Protein AF-A0A060BXY3-F1 (afdb_monomer_lite)

Sequence (130 aa):
LDNENLQLAQQAAVESAVLLKNKNDLLPLAKDCKIGLVGNYANNPDLLGSWSWQGKTAETPTIKSALQAKFTRVSSVQNQQLQTADLQLLKQQDVIVACLGLSAQQSGEATSMTHPQLPRRTAGFMRQLQ

Organism: NCBI:txid592375

Radius of gyration: 16.21 Å; chains: 1; bounding box: 36×35×42 Å

InterPro domains:
  IPR002772 Glycoside hydrolase family 3 C-terminal domain [PF01915] (18-122)
  IPR036881 Glycoside hydrolase family 3 C-terminal domain superfamily [G3DSA:3.40.50.1700] (2-130)
  IPR036881 Glycoside hydrolase family 3 C-terminal domain superfamily [SSF52279] (18-125)
  IPR044993 Beta-D-xylosidase [PTHR42721] (3-126)

Secondary structure (DSSP, 8-state):
--HHHHHHHHHHHHHT------STT-PSPPTT--EEEESTTTT----S-TT-TT--GGGSPPHHHHHHHH-S-EEE---SS--HHHHHHHHTSSEEEE-----GGGSSTT---SS-S--HHHHHHHHTT-

Foldseek 3Di:
DDPVVVVVVVVVVVVPDDDPDDPPCCPPPDQAFAEEEEEQQQAALQPCAAPVVVDDSVPRGGNPRVNVVRHVHYDYDYDLADDPVSLVVRVVGPYYDYDYDDGSCCDDPPNDDPDPDGPPSRVVRVVVND

Structure (mmCIF, N/CA/C/O backbone):
data_AF-A0A060BXY3-F1
#
_entry.id   AF-A0A060BXY3-F1
#
loop_
_atom_site.group_PDB
_atom_site.id
_atom_site.type_symbol
_atom_site.lab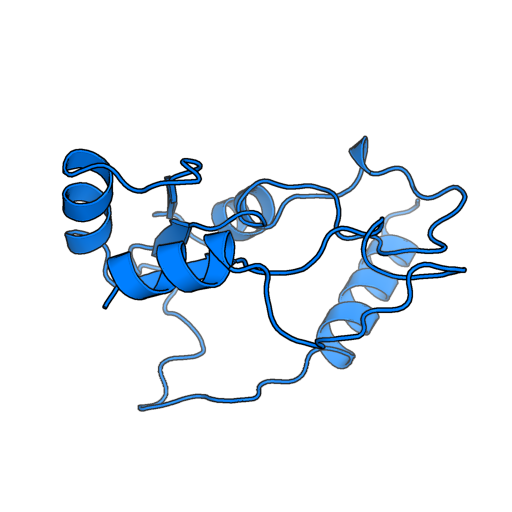el_atom_id
_atom_site.label_alt_id
_atom_site.label_comp_id
_atom_site.label_asym_id
_atom_site.label_entity_id
_atom_site.label_seq_id
_atom_site.pdbx_PDB_ins_code
_atom_site.Cartn_x
_atom_site.Cartn_y
_atom_site.Cartn_z
_atom_site.occupancy
_atom_site.B_iso_or_equiv
_atom_site.auth_seq_id
_atom_site.auth_comp_id
_atom_site.auth_asym_id
_atom_site.auth_atom_id
_atom_site.pdbx_PDB_model_num
ATOM 1 N N . LEU A 1 1 ? 18.042 9.300 -8.041 1.00 71.12 1 LEU A N 1
ATOM 2 C CA . LEU A 1 1 ? 17.116 10.426 -8.296 1.00 71.12 1 LEU A CA 1
ATOM 3 C C . LEU A 1 1 ? 17.466 11.526 -7.313 1.00 71.12 1 LEU A C 1
ATOM 5 O O . LEU A 1 1 ? 17.806 11.197 -6.181 1.00 71.12 1 LEU A O 1
ATOM 9 N N . ASP A 1 2 ? 17.472 12.781 -7.744 1.00 88.81 2 ASP A N 1
ATOM 10 C CA . ASP A 1 2 ? 17.577 13.900 -6.805 1.00 88.81 2 ASP A CA 1
ATOM 11 C C . ASP A 1 2 ? 16.274 14.039 -5.993 1.00 88.81 2 ASP A C 1
ATOM 13 O O . ASP A 1 2 ? 15.244 13.426 -6.298 1.00 88.81 2 ASP A O 1
ATOM 17 N N . ASN A 1 3 ? 16.332 14.814 -4.909 1.00 91.38 3 ASN A N 1
ATOM 18 C CA . ASN A 1 3 ? 15.185 14.988 -4.018 1.00 91.38 3 ASN A CA 1
ATOM 19 C C . ASN A 1 3 ? 14.022 15.728 -4.697 1.00 91.38 3 ASN A C 1
ATOM 21 O O . ASN A 1 3 ? 12.871 15.461 -4.363 1.00 91.38 3 ASN A O 1
ATOM 25 N N . GLU A 1 4 ? 14.304 16.619 -5.649 1.00 96.00 4 GLU A N 1
ATOM 26 C CA . GLU A 1 4 ? 13.278 17.374 -6.377 1.00 96.00 4 GLU A CA 1
ATOM 27 C C . GLU A 1 4 ? 12.432 16.455 -7.264 1.00 96.00 4 GLU A C 1
ATOM 29 O O . GLU A 1 4 ? 11.202 16.477 -7.181 1.00 96.00 4 GLU A O 1
ATOM 34 N N . ASN A 1 5 ? 13.062 15.560 -8.035 1.00 95.25 5 ASN A N 1
ATOM 35 C CA . ASN A 1 5 ? 12.330 14.592 -8.851 1.00 95.25 5 ASN A CA 1
ATOM 36 C C . ASN A 1 5 ? 11.516 13.618 -7.989 1.00 95.25 5 ASN A C 1
ATOM 38 O O . ASN A 1 5 ? 10.413 13.236 -8.378 1.00 95.25 5 ASN A O 1
ATOM 42 N N . LEU A 1 6 ? 12.015 13.231 -6.808 1.00 93.38 6 LEU A N 1
ATOM 43 C CA . LEU A 1 6 ? 11.256 12.385 -5.878 1.00 93.38 6 LEU A CA 1
ATOM 44 C C . LEU A 1 6 ? 10.020 13.099 -5.315 1.00 93.38 6 LEU A C 1
ATOM 46 O O . LEU A 1 6 ? 8.966 12.476 -5.187 1.00 93.38 6 LEU A O 1
ATOM 50 N N . GLN A 1 7 ? 10.121 14.395 -5.009 1.00 95.56 7 GLN A N 1
ATOM 51 C CA . GLN A 1 7 ? 8.982 15.198 -4.553 1.00 95.56 7 GLN A CA 1
ATOM 52 C C . GLN A 1 7 ? 7.928 15.357 -5.651 1.00 95.56 7 GLN A C 1
ATOM 54 O O . GLN A 1 7 ? 6.743 15.145 -5.392 1.00 95.56 7 GLN A O 1
ATOM 59 N N . LEU A 1 8 ? 8.353 15.650 -6.884 1.00 97.31 8 LEU A N 1
ATOM 60 C CA . LEU A 1 8 ? 7.451 15.729 -8.035 1.00 97.31 8 LEU A CA 1
ATOM 61 C C . LEU A 1 8 ? 6.774 14.383 -8.319 1.00 97.31 8 LEU A C 1
ATOM 63 O O . LEU A 1 8 ? 5.562 14.335 -8.525 1.00 97.31 8 LEU A O 1
ATOM 67 N N . ALA A 1 9 ? 7.520 13.276 -8.262 1.00 95.19 9 ALA A N 1
ATOM 68 C CA . ALA A 1 9 ? 6.959 11.936 -8.422 1.00 95.19 9 ALA A CA 1
ATOM 69 C C . ALA A 1 9 ? 5.931 11.611 -7.326 1.00 95.19 9 ALA A C 1
ATOM 71 O O . ALA A 1 9 ? 4.874 11.048 -7.613 1.00 95.19 9 ALA A O 1
ATOM 72 N N . GLN A 1 10 ? 6.203 12.000 -6.075 1.00 95.12 10 GLN A N 1
ATOM 73 C CA . GLN A 1 10 ? 5.254 11.843 -4.976 1.00 95.12 10 GLN A CA 1
ATOM 74 C C . GLN A 1 10 ? 3.979 12.663 -5.208 1.00 95.12 10 GLN A C 1
ATOM 76 O O . GLN A 1 10 ? 2.885 12.146 -4.980 1.00 95.12 10 GLN A O 1
ATOM 81 N N . GLN A 1 11 ? 4.101 13.911 -5.666 1.00 97.88 11 GLN A N 1
ATOM 82 C CA . GLN A 1 11 ? 2.951 14.754 -5.983 1.00 97.88 11 GLN A CA 1
ATOM 83 C C . GLN A 1 11 ? 2.093 14.126 -7.089 1.00 97.88 11 GLN A C 1
ATOM 85 O O . GLN A 1 11 ? 0.894 13.935 -6.889 1.00 97.88 11 GLN A O 1
ATOM 90 N N . ALA A 1 12 ? 2.711 13.715 -8.199 1.00 98.00 12 ALA A N 1
ATOM 91 C CA . ALA A 1 12 ? 2.011 13.054 -9.298 1.00 98.00 12 ALA A CA 1
ATOM 92 C C . ALA A 1 12 ? 1.293 11.771 -8.839 1.00 98.00 12 ALA A C 1
ATOM 94 O O . ALA A 1 12 ? 0.157 11.513 -9.243 1.00 98.00 12 ALA A O 1
ATOM 95 N N . ALA A 1 13 ? 1.915 10.983 -7.954 1.00 96.19 13 ALA A N 1
ATOM 96 C CA . ALA A 1 13 ? 1.305 9.780 -7.391 1.00 96.19 13 ALA A CA 1
ATOM 97 C C . ALA A 1 13 ? 0.080 10.089 -6.509 1.00 96.19 13 ALA A C 1
ATOM 99 O O . ALA A 1 13 ? -0.914 9.367 -6.574 1.00 96.19 13 ALA A O 1
ATOM 100 N N . VAL A 1 14 ? 0.131 11.160 -5.706 1.00 96.94 14 VAL A N 1
ATOM 101 C CA . VAL A 1 14 ? -1.001 11.602 -4.872 1.00 96.94 14 VAL A CA 1
ATOM 102 C C . VAL A 1 14 ? -2.161 12.097 -5.737 1.00 96.94 14 VAL A C 1
ATOM 104 O O . VAL A 1 14 ? -3.301 11.717 -5.484 1.00 96.94 14 VAL A O 1
ATOM 107 N N . GLU A 1 15 ? -1.881 12.891 -6.770 1.00 98.19 15 GLU A N 1
ATOM 108 C CA . GLU A 1 15 ? -2.898 13.427 -7.688 1.00 98.19 15 GLU A CA 1
ATOM 109 C C . GLU A 1 15 ? -3.545 12.340 -8.562 1.00 98.19 15 GLU A C 1
ATOM 111 O O . GLU A 1 15 ? -4.698 12.473 -8.967 1.00 98.19 15 GLU A O 1
ATOM 116 N N . SER A 1 16 ? -2.834 11.236 -8.810 1.00 98.12 16 SER A N 1
ATOM 117 C CA . SER A 1 16 ? -3.332 10.104 -9.605 1.00 98.12 16 SER A CA 1
ATOM 118 C C . SER A 1 16 ? -4.176 9.103 -8.802 1.00 98.12 16 SER A C 1
ATOM 120 O O . SER A 1 16 ? -4.800 8.212 -9.384 1.00 98.12 16 SER A O 1
ATOM 122 N N . ALA A 1 17 ? -4.190 9.195 -7.469 1.00 97.88 17 ALA A N 1
ATOM 123 C CA . ALA A 1 17 ? -4.907 8.253 -6.617 1.00 97.88 17 ALA A CA 1
ATOM 124 C C . ALA A 1 17 ? -6.419 8.541 -6.589 1.00 97.88 17 ALA A C 1
ATOM 126 O O . ALA A 1 17 ? -6.851 9.670 -6.372 1.00 97.88 17 ALA A O 1
ATOM 127 N N . VAL A 1 18 ? -7.244 7.496 -6.732 1.00 98.12 18 VAL A N 1
ATOM 128 C CA . VAL A 1 18 ? -8.712 7.619 -6.737 1.00 98.12 18 VAL A CA 1
ATOM 129 C C . VAL A 1 18 ? -9.319 6.974 -5.490 1.00 98.12 18 VAL A C 1
ATOM 131 O O . VAL A 1 18 ? -9.231 5.762 -5.286 1.00 98.12 18 VAL A O 1
ATOM 134 N N . LEU A 1 19 ? -9.994 7.778 -4.664 1.00 98.06 19 LEU A N 1
ATOM 135 C CA . LEU A 1 19 ? -10.756 7.299 -3.511 1.00 98.06 19 LEU A CA 1
ATOM 136 C C . LEU A 1 19 ? -12.124 6.765 -3.959 1.00 98.06 19 LEU A C 1
ATOM 138 O O . LEU A 1 19 ? -13.052 7.529 -4.206 1.00 98.06 19 LEU A O 1
ATOM 142 N N . LEU A 1 20 ? -12.263 5.440 -4.033 1.00 98.19 20 LEU A N 1
ATOM 143 C CA . LEU A 1 20 ? -13.504 4.802 -4.500 1.00 98.19 20 LEU A CA 1
ATOM 144 C C . LEU A 1 20 ? -14.615 4.755 -3.441 1.00 98.19 20 LEU A C 1
ATOM 146 O O . LEU A 1 20 ? -15.795 4.694 -3.777 1.00 98.19 20 LEU A O 1
ATOM 150 N N . LYS A 1 21 ? -14.254 4.708 -2.154 1.00 98.00 21 LYS A N 1
ATOM 151 C CA . LYS A 1 21 ? -15.210 4.537 -1.056 1.00 98.00 21 LYS A CA 1
ATOM 152 C C . LYS A 1 21 ? -14.646 5.074 0.252 1.00 98.00 21 LYS A C 1
ATOM 154 O O . LYS A 1 21 ? -13.582 4.642 0.681 1.00 98.00 21 LYS A O 1
ATOM 159 N N . ASN A 1 22 ? -15.422 5.919 0.924 1.00 97.81 22 ASN A N 1
ATOM 160 C CA . ASN A 1 22 ? -15.170 6.363 2.291 1.00 97.81 22 ASN A CA 1
ATOM 161 C C . ASN A 1 22 ? -16.491 6.315 3.066 1.00 97.81 22 ASN A C 1
ATOM 163 O O . ASN A 1 22 ? -17.392 7.103 2.799 1.00 97.81 22 ASN A O 1
ATOM 167 N N . LYS A 1 23 ? -16.664 5.324 3.946 1.00 97.38 23 LYS A N 1
ATOM 168 C CA . LYS A 1 23 ? -17.886 5.178 4.755 1.00 97.38 23 LYS A CA 1
ATOM 169 C C . LYS A 1 23 ? -17.631 5.730 6.152 1.00 97.38 23 LYS A C 1
ATOM 171 O O . LYS A 1 23 ? -16.591 5.415 6.720 1.00 97.38 23 LYS A O 1
ATOM 176 N N . ASN A 1 24 ? -18.604 6.457 6.702 1.00 95.94 24 ASN A N 1
ATOM 177 C CA . ASN A 1 24 ? -18.554 7.048 8.047 1.00 95.94 24 ASN A CA 1
ATOM 178 C C . ASN A 1 24 ? -17.321 7.938 8.272 1.00 95.94 24 ASN A C 1
ATOM 180 O O . ASN A 1 24 ? -16.759 7.923 9.362 1.00 95.94 24 ASN A O 1
ATOM 184 N N . ASP A 1 25 ? -16.865 8.625 7.220 1.00 95.62 25 ASP A N 1
ATOM 185 C CA . ASP A 1 25 ? -15.693 9.507 7.265 1.00 95.62 25 ASP A CA 1
ATOM 186 C C . ASP A 1 25 ? -14.449 8.850 7.889 1.00 95.62 25 ASP A C 1
ATOM 188 O O . ASP A 1 25 ? -13.666 9.486 8.587 1.00 95.62 25 ASP A O 1
ATOM 192 N N . LEU A 1 26 ? -14.263 7.548 7.626 1.00 96.25 26 LEU A N 1
ATOM 193 C CA . LEU A 1 26 ? -13.140 6.766 8.148 1.00 96.25 26 LEU A CA 1
ATOM 194 C C . LEU A 1 26 ? -11.780 7.368 7.763 1.00 96.25 26 LEU A C 1
ATOM 196 O O . LEU A 1 26 ? -10.825 7.291 8.533 1.00 96.25 26 LEU A O 1
ATOM 200 N N . LEU A 1 27 ? -11.676 7.917 6.552 1.00 96.94 27 LEU A N 1
ATOM 201 C CA . LEU A 1 27 ? -10.494 8.631 6.080 1.00 96.94 27 LEU A CA 1
ATOM 202 C C . LEU A 1 27 ? -10.726 10.149 6.139 1.00 96.94 27 LEU A C 1
ATOM 204 O O . LEU A 1 27 ? -11.807 10.590 5.736 1.00 96.94 27 LEU A O 1
ATOM 208 N N . PRO A 1 28 ? -9.709 10.951 6.530 1.00 96.19 28 PRO A N 1
ATOM 209 C CA . PRO A 1 28 ? -8.327 10.562 6.856 1.00 96.19 28 PRO A CA 1
ATOM 210 C C . PRO A 1 28 ? -8.160 9.952 8.262 1.00 96.19 28 PRO A C 1
ATOM 212 O O . PRO A 1 28 ? -8.848 10.327 9.203 1.00 96.19 28 PRO A O 1
ATOM 215 N N . LEU A 1 29 ? -7.192 9.040 8.414 1.00 96.00 29 LEU A N 1
ATOM 216 C CA . LEU A 1 29 ? -6.907 8.381 9.695 1.00 96.00 29 LEU A CA 1
ATOM 217 C C . LEU A 1 29 ? -6.299 9.347 10.725 1.00 96.00 29 LEU A C 1
ATOM 219 O O . LEU A 1 29 ? -5.431 10.161 10.394 1.00 96.00 29 LEU A O 1
ATOM 223 N N . ALA A 1 30 ? -6.683 9.190 11.994 1.00 93.19 30 ALA A N 1
ATOM 224 C CA . ALA A 1 30 ? -6.071 9.899 13.116 1.00 93.19 30 ALA A CA 1
ATOM 225 C C . ALA A 1 30 ? -4.615 9.448 13.345 1.00 93.19 30 ALA A C 1
ATOM 227 O O . ALA A 1 30 ? -4.288 8.269 13.219 1.00 93.19 30 ALA A O 1
ATOM 228 N N . LYS A 1 31 ? -3.717 10.380 13.694 1.00 89.75 31 LYS A N 1
ATOM 229 C CA . LYS A 1 31 ? -2.267 10.106 13.814 1.00 89.75 31 LYS A CA 1
ATOM 230 C C . LYS A 1 31 ? -1.904 9.114 14.927 1.00 89.75 31 LYS A C 1
ATOM 232 O O . LYS A 1 31 ? -0.852 8.483 14.860 1.00 89.75 31 LYS A O 1
ATOM 237 N N . ASP A 1 32 ? -2.744 9.005 15.946 1.00 91.56 32 ASP A N 1
ATOM 238 C CA . ASP A 1 32 ? -2.565 8.191 17.149 1.00 91.56 32 ASP A CA 1
ATOM 239 C C . ASP A 1 32 ? -3.285 6.832 17.098 1.00 91.56 32 ASP A C 1
ATOM 241 O O . ASP A 1 32 ? -3.142 6.025 18.028 1.00 91.56 32 ASP A O 1
ATOM 245 N N . CYS A 1 33 ? -4.011 6.549 16.008 1.00 94.44 33 CYS A N 1
ATOM 246 C CA . CYS A 1 33 ? -4.708 5.279 15.836 1.00 94.44 33 CYS A CA 1
ATOM 247 C C . CYS A 1 33 ? -3.732 4.098 15.714 1.00 94.44 33 CYS A C 1
ATOM 249 O O . CYS A 1 33 ? -2.634 4.200 15.156 1.00 94.44 33 CYS A O 1
ATOM 251 N N . LYS A 1 34 ? -4.144 2.947 16.247 1.00 96.50 34 LYS A N 1
ATOM 252 C CA . LYS A 1 34 ? -3.467 1.664 16.069 1.00 96.50 34 LYS A CA 1
ATOM 253 C C . LYS A 1 34 ? -3.843 1.064 14.725 1.00 96.50 34 LYS A C 1
ATOM 255 O O . LYS A 1 34 ? -5.011 0.765 14.483 1.00 96.50 34 LYS A O 1
ATOM 260 N N . ILE A 1 35 ? -2.842 0.857 13.878 1.00 97.12 35 ILE A N 1
ATOM 261 C CA . ILE A 1 35 ? -3.013 0.363 12.515 1.00 97.12 35 ILE A CA 1
ATOM 262 C C . ILE A 1 35 ? -2.509 -1.078 12.423 1.00 97.12 35 ILE A C 1
ATOM 264 O O . ILE A 1 35 ? -1.324 -1.352 12.623 1.00 97.12 35 ILE A O 1
ATOM 268 N N . GLY A 1 36 ? -3.400 -1.990 12.037 1.00 96.50 36 GLY A N 1
ATOM 269 C CA . GLY A 1 36 ? -3.060 -3.329 11.565 1.00 96.50 36 GLY A CA 1
ATOM 270 C C . GLY A 1 36 ? -2.821 -3.328 10.061 1.00 96.50 36 GLY A C 1
ATOM 271 O O . GLY A 1 36 ? -3.767 -3.241 9.287 1.00 96.50 36 GLY A O 1
ATOM 272 N N . LEU A 1 37 ? -1.569 -3.425 9.633 1.00 95.94 37 LEU A N 1
ATOM 273 C CA . LEU A 1 37 ? -1.182 -3.458 8.228 1.00 95.94 37 LEU A CA 1
ATOM 274 C C . LEU A 1 37 ? -1.089 -4.901 7.722 1.00 95.94 37 LEU A C 1
ATOM 276 O O . LEU A 1 37 ? -0.333 -5.709 8.267 1.00 95.94 37 LEU A O 1
ATOM 280 N N . VAL A 1 38 ? -1.814 -5.219 6.652 1.00 94.94 38 VAL A N 1
ATOM 281 C CA . VAL A 1 38 ? -1.899 -6.584 6.120 1.00 94.94 38 VAL A CA 1
ATOM 282 C C . VAL A 1 38 ? -1.936 -6.620 4.591 1.00 94.94 38 VAL A C 1
ATOM 284 O O . VAL A 1 38 ? -2.150 -5.598 3.942 1.00 94.94 38 VAL A O 1
ATOM 287 N N . GLY A 1 39 ? -1.775 -7.809 4.008 1.00 91.50 39 GLY A N 1
ATOM 288 C CA . GLY A 1 39 ? -1.900 -8.038 2.565 1.00 91.50 39 GLY A CA 1
ATOM 289 C C . GLY A 1 39 ? -0.562 -8.142 1.829 1.00 91.50 39 GLY A C 1
ATOM 290 O O . GLY A 1 39 ? 0.501 -7.825 2.364 1.00 91.50 39 GLY A O 1
ATOM 291 N N . ASN A 1 40 ? -0.610 -8.609 0.578 1.00 90.69 40 ASN A N 1
ATOM 292 C CA . ASN A 1 40 ? 0.580 -8.909 -0.227 1.00 90.69 40 ASN A CA 1
ATOM 293 C C . ASN A 1 40 ? 1.411 -7.671 -0.596 1.00 90.69 40 ASN A C 1
ATOM 295 O O . ASN A 1 40 ? 2.585 -7.823 -0.924 1.00 90.69 40 ASN A O 1
ATOM 299 N N . TYR A 1 41 ? 0.834 -6.470 -0.508 1.00 92.56 41 TYR A N 1
ATOM 300 C CA . TYR A 1 41 ? 1.526 -5.204 -0.761 1.00 92.56 41 TYR A CA 1
ATOM 301 C C . TYR A 1 41 ? 1.926 -4.434 0.495 1.00 92.56 41 TYR A C 1
ATOM 303 O O . TYR A 1 41 ? 2.543 -3.378 0.391 1.00 92.56 41 TYR A O 1
ATOM 311 N N . ALA A 1 42 ? 1.646 -4.968 1.689 1.00 93.75 42 ALA A N 1
ATOM 312 C CA . ALA A 1 42 ? 1.993 -4.305 2.944 1.00 93.75 42 ALA A CA 1
ATOM 313 C C . ALA A 1 42 ? 3.494 -3.991 3.035 1.00 93.75 42 ALA A C 1
ATOM 315 O O . ALA A 1 42 ? 3.878 -2.880 3.386 1.00 93.75 42 ALA A O 1
ATOM 316 N N . ASN A 1 43 ? 4.350 -4.958 2.697 1.00 94.62 43 ASN A N 1
ATOM 317 C CA . ASN A 1 43 ? 5.808 -4.816 2.736 1.00 94.62 43 ASN A CA 1
ATOM 318 C C . ASN A 1 43 ? 6.469 -5.270 1.428 1.00 94.62 43 ASN A C 1
ATOM 320 O O . ASN A 1 43 ? 7.500 -5.938 1.450 1.00 94.62 43 ASN A O 1
ATOM 324 N N . ASN A 1 44 ? 5.843 -4.955 0.296 1.00 93.00 44 ASN A N 1
ATOM 325 C CA . ASN A 1 44 ? 6.353 -5.307 -1.023 1.00 93.00 44 ASN A CA 1
ATOM 326 C C . ASN A 1 44 ? 6.804 -4.034 -1.756 1.00 93.00 44 ASN A C 1
ATOM 328 O O . ASN A 1 44 ? 6.000 -3.106 -1.863 1.00 93.00 44 ASN A O 1
ATOM 332 N N . PRO A 1 45 ? 8.058 -3.962 -2.234 1.00 94.19 45 PRO A N 1
ATOM 333 C CA . PRO A 1 45 ? 8.554 -2.805 -2.971 1.00 94.19 45 PRO A CA 1
ATOM 334 C C . PRO A 1 45 ? 8.144 -2.782 -4.456 1.00 94.19 45 PRO A C 1
ATOM 336 O O . PRO A 1 45 ? 8.471 -1.818 -5.141 1.00 94.19 45 PRO A O 1
ATOM 339 N N . ASP A 1 46 ? 7.437 -3.799 -4.970 1.00 93.94 46 ASP A N 1
ATOM 340 C CA . ASP A 1 46 ? 6.927 -3.888 -6.354 1.00 93.94 46 ASP A CA 1
ATOM 341 C C . ASP A 1 46 ? 5.799 -2.871 -6.651 1.00 93.94 46 ASP A C 1
ATOM 343 O O . ASP A 1 46 ? 4.664 -3.231 -6.949 1.00 93.94 46 ASP A O 1
ATOM 347 N N . LEU A 1 47 ? 6.096 -1.578 -6.510 1.00 94.75 47 LEU A N 1
ATOM 348 C CA . LEU A 1 47 ? 5.147 -0.465 -6.642 1.00 94.75 47 LEU A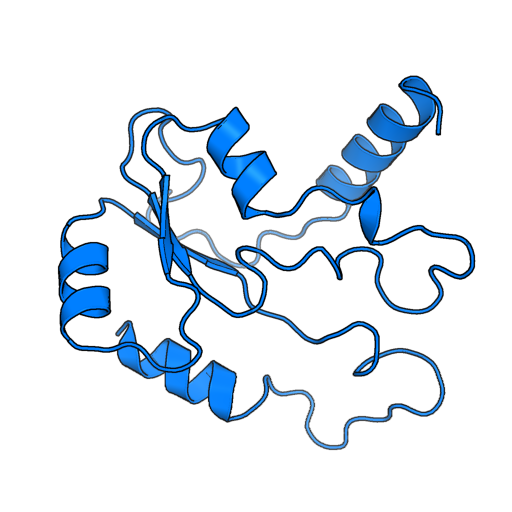 CA 1
ATOM 349 C C . LEU A 1 47 ? 5.403 0.400 -7.884 1.00 94.75 47 LEU A C 1
ATOM 351 O O . LEU A 1 47 ? 4.612 1.288 -8.181 1.00 94.75 47 LEU A O 1
ATOM 355 N N . LEU A 1 48 ? 6.492 0.141 -8.615 1.00 94.38 48 LEU A N 1
ATOM 356 C CA . LEU A 1 48 ? 6.850 0.883 -9.830 1.00 94.38 48 LEU A CA 1
ATOM 357 C C . LEU A 1 48 ? 5.972 0.517 -11.036 1.00 94.38 48 LEU A C 1
ATOM 359 O O . LEU A 1 48 ? 5.925 1.264 -12.009 1.00 94.38 48 LEU A O 1
ATOM 363 N N . GLY A 1 49 ? 5.287 -0.628 -10.971 1.00 92.69 49 GLY A N 1
ATOM 364 C CA . GLY A 1 49 ? 4.463 -1.144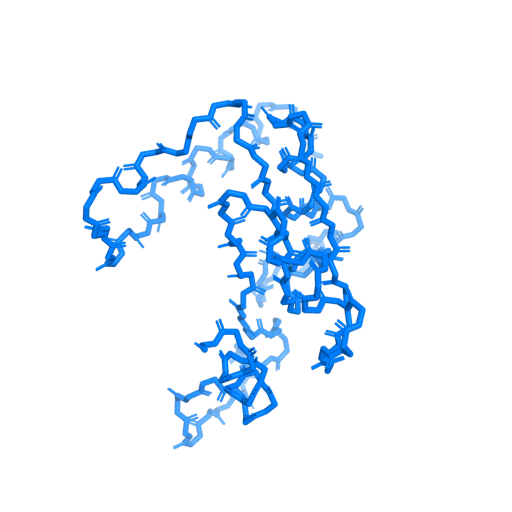 -12.057 1.00 92.69 49 GLY A CA 1
ATOM 365 C C . GLY A 1 49 ? 5.266 -1.732 -13.220 1.00 92.69 49 GLY A C 1
ATOM 366 O O . GLY A 1 49 ? 6.503 -1.746 -13.242 1.00 92.69 49 GLY A O 1
ATOM 367 N N . SER A 1 50 ? 4.530 -2.266 -14.196 1.00 90.56 50 SER A N 1
ATOM 368 C CA . SER A 1 50 ? 5.091 -2.730 -15.467 1.00 90.56 50 SER A CA 1
ATOM 369 C C . SER A 1 50 ? 5.691 -1.551 -16.239 1.00 90.56 50 SER A C 1
ATOM 371 O O . SER A 1 50 ? 5.286 -0.410 -16.039 1.00 90.56 50 SER A O 1
ATOM 373 N N . TRP A 1 51 ? 6.633 -1.827 -17.144 1.00 91.00 51 TRP A N 1
ATOM 374 C CA . TRP A 1 51 ? 7.310 -0.799 -17.954 1.00 91.00 51 TRP A CA 1
ATOM 375 C C . TRP A 1 51 ? 8.158 0.215 -17.167 1.00 91.00 51 TRP A C 1
ATOM 377 O O . TRP A 1 51 ? 8.532 1.258 -17.694 1.00 91.00 51 TRP A O 1
ATOM 387 N N . SER A 1 52 ? 8.558 -0.121 -15.939 1.00 91.12 52 SER A N 1
ATOM 388 C CA . SER A 1 52 ? 9.476 0.697 -15.135 1.00 91.12 52 SER A CA 1
ATOM 389 C C . SER A 1 52 ? 10.928 0.696 -15.644 1.00 91.12 52 SER A C 1
ATOM 391 O O . SER A 1 52 ? 11.704 1.566 -15.256 1.00 91.12 52 SER A O 1
ATOM 393 N N . TRP A 1 53 ? 11.288 -0.232 -16.543 1.00 88.56 53 TRP A N 1
ATOM 394 C CA . TRP A 1 53 ? 12.577 -0.357 -17.247 1.00 88.56 53 TRP A CA 1
ATOM 395 C C . TRP A 1 53 ? 13.811 -0.239 -16.340 1.00 88.56 53 TRP A C 1
ATOM 397 O O . TRP A 1 53 ? 14.321 -1.248 -15.867 1.00 88.56 53 TRP A O 1
ATOM 407 N N . GLN A 1 54 ? 14.335 0.976 -16.148 1.00 92.00 54 GLN A N 1
ATOM 408 C CA . GLN A 1 54 ? 15.537 1.252 -15.346 1.00 92.00 54 GLN A CA 1
ATOM 409 C C . GLN A 1 54 ? 15.212 1.567 -13.877 1.00 92.00 54 GLN A C 1
ATOM 411 O O . GLN A 1 54 ? 16.116 1.823 -13.080 1.00 92.00 54 GLN A O 1
ATOM 416 N N . GLY A 1 55 ? 13.927 1.576 -13.516 1.00 90.94 55 GLY A N 1
ATOM 417 C CA . GLY A 1 55 ? 13.457 1.760 -12.154 1.00 90.94 55 GLY A CA 1
ATOM 418 C C . GLY A 1 55 ? 14.003 0.674 -11.232 1.00 90.94 55 GLY A C 1
ATOM 419 O O . GLY A 1 55 ? 13.937 -0.518 -11.526 1.00 90.94 55 GLY A O 1
ATOM 420 N N . LYS A 1 56 ? 14.555 1.089 -10.093 1.00 92.44 56 LYS A N 1
ATOM 421 C CA . LYS A 1 56 ? 15.153 0.176 -9.121 1.00 92.44 56 LYS A CA 1
ATOM 422 C C . LYS A 1 56 ? 14.185 -0.070 -7.978 1.00 92.44 56 LYS A C 1
ATOM 424 O O . LYS A 1 56 ? 14.058 0.743 -7.065 1.00 92.44 56 LYS A O 1
ATOM 429 N N . THR A 1 57 ? 13.562 -1.240 -7.982 1.00 91.00 57 THR A N 1
ATOM 430 C CA . THR A 1 57 ? 12.646 -1.683 -6.922 1.00 91.00 57 THR A CA 1
ATOM 431 C C . THR A 1 57 ? 13.289 -1.617 -5.530 1.00 91.00 57 THR A C 1
ATOM 433 O O . THR A 1 57 ? 12.626 -1.268 -4.563 1.00 91.00 57 THR A O 1
ATOM 436 N N . ALA A 1 58 ? 14.600 -1.860 -5.418 1.00 90.81 58 ALA A N 1
ATOM 437 C CA . ALA A 1 58 ? 15.335 -1.758 -4.153 1.00 90.81 58 ALA A CA 1
ATOM 438 C C . ALA A 1 58 ? 15.371 -0.336 -3.553 1.00 90.81 58 ALA A C 1
ATOM 440 O O . ALA A 1 58 ? 15.533 -0.192 -2.345 1.00 90.81 58 ALA A O 1
ATOM 441 N N . GLU A 1 59 ? 15.213 0.703 -4.377 1.00 91.75 59 GLU A N 1
ATOM 442 C CA . GLU A 1 59 ? 15.157 2.107 -3.943 1.00 91.75 59 GLU A CA 1
ATOM 443 C C . GLU A 1 59 ? 13.710 2.558 -3.643 1.00 91.75 59 GLU A C 1
ATOM 445 O O . GLU A 1 59 ? 13.482 3.693 -3.231 1.00 91.75 59 GLU A O 1
ATOM 450 N N . THR A 1 60 ? 12.716 1.680 -3.832 1.00 92.94 60 THR A N 1
ATOM 451 C CA . THR A 1 60 ? 11.295 2.004 -3.648 1.00 92.94 60 THR A CA 1
ATOM 452 C C . THR A 1 60 ? 10.867 1.759 -2.196 1.00 92.94 60 THR A C 1
ATOM 454 O O . THR A 1 60 ? 10.942 0.620 -1.723 1.00 92.94 60 THR A O 1
ATOM 457 N N . PRO A 1 61 ? 10.393 2.784 -1.461 1.00 93.88 61 PRO A N 1
ATOM 458 C CA . PRO A 1 61 ? 9.890 2.588 -0.107 1.00 93.88 61 PRO A CA 1
ATOM 459 C C . PRO A 1 61 ? 8.617 1.733 -0.122 1.00 93.88 61 PRO A C 1
ATOM 461 O O . PRO A 1 61 ? 7.734 1.920 -0.958 1.00 93.88 61 PRO A O 1
ATOM 464 N N . THR A 1 62 ? 8.500 0.801 0.825 1.00 96.06 62 THR A N 1
ATOM 465 C CA . THR A 1 62 ? 7.290 -0.018 0.969 1.00 96.06 62 THR A CA 1
ATOM 466 C C . THR A 1 62 ? 6.177 0.772 1.657 1.00 96.06 62 THR A C 1
ATOM 468 O O . THR A 1 62 ? 6.423 1.745 2.373 1.00 96.06 62 THR A O 1
ATOM 471 N N . ILE A 1 63 ? 4.928 0.319 1.513 1.00 95.88 63 ILE A N 1
ATOM 472 C CA . ILE A 1 63 ? 3.797 0.931 2.231 1.00 95.88 63 ILE A CA 1
ATOM 473 C C . ILE A 1 63 ? 4.012 0.848 3.749 1.00 95.88 63 ILE A C 1
ATOM 475 O O . ILE A 1 63 ? 3.732 1.807 4.466 1.00 95.88 63 ILE A O 1
ATOM 479 N N . LYS A 1 64 ? 4.579 -0.261 4.243 1.00 96.19 64 LYS A N 1
ATOM 480 C CA . LYS A 1 64 ? 4.970 -0.424 5.646 1.00 96.19 64 LYS A CA 1
ATOM 481 C C . LYS A 1 64 ? 5.935 0.666 6.099 1.00 96.19 64 LYS A C 1
ATOM 483 O O . LYS A 1 64 ? 5.650 1.305 7.110 1.00 96.19 64 LYS A O 1
ATOM 488 N N . SER A 1 65 ? 7.042 0.887 5.386 1.00 95.69 65 SER A N 1
ATOM 489 C CA . SER A 1 65 ? 8.026 1.892 5.808 1.00 95.69 65 SER A CA 1
ATOM 490 C C . SER A 1 65 ? 7.444 3.307 5.748 1.00 95.69 65 SER A C 1
ATOM 492 O O . SER A 1 65 ? 7.626 4.083 6.686 1.00 95.69 65 SER A O 1
ATOM 494 N N . ALA A 1 66 ? 6.661 3.618 4.710 1.00 94.69 66 ALA A N 1
ATOM 495 C CA . ALA A 1 66 ? 5.994 4.909 4.565 1.00 94.69 66 ALA A CA 1
ATOM 496 C C . ALA A 1 66 ? 4.941 5.169 5.661 1.00 94.69 66 ALA A C 1
ATOM 498 O O . ALA A 1 66 ? 4.853 6.284 6.179 1.00 94.69 66 ALA A O 1
ATOM 499 N N . LEU A 1 67 ? 4.161 4.152 6.051 1.00 95.25 67 LEU A N 1
ATOM 500 C CA . LEU A 1 67 ? 3.197 4.259 7.150 1.00 95.25 67 LEU A CA 1
ATOM 501 C C . LEU A 1 67 ? 3.894 4.410 8.501 1.00 95.25 67 LEU A C 1
ATOM 503 O O . LEU A 1 67 ? 3.496 5.269 9.282 1.00 95.25 67 LEU A O 1
ATOM 507 N N . GLN A 1 68 ? 4.949 3.637 8.766 1.00 94.69 68 GLN A N 1
ATOM 508 C CA . GLN A 1 68 ? 5.720 3.732 10.012 1.00 94.69 68 GLN A CA 1
ATOM 509 C C . GLN A 1 68 ? 6.415 5.091 10.181 1.00 94.69 68 GLN A 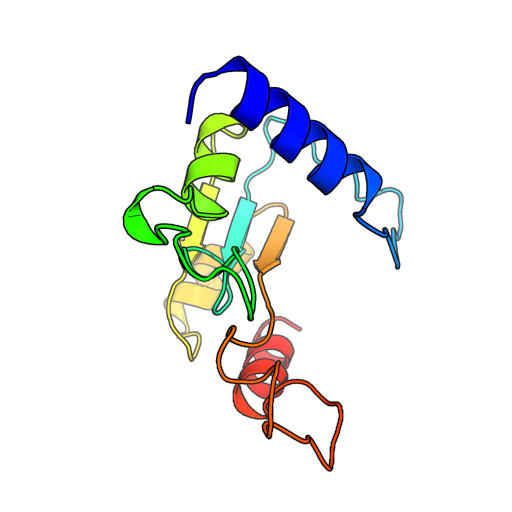C 1
ATOM 511 O O . GLN A 1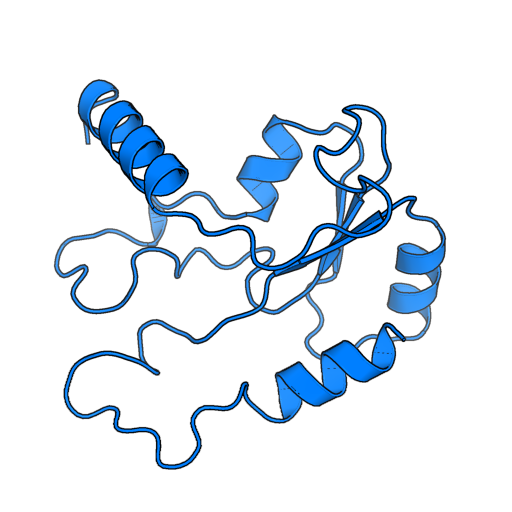 68 ? 6.605 5.544 11.304 1.00 94.69 68 GLN A O 1
ATOM 516 N N . ALA A 1 69 ? 6.750 5.774 9.082 1.00 94.50 69 ALA A N 1
ATOM 517 C CA . ALA A 1 69 ? 7.275 7.137 9.131 1.00 94.50 69 ALA A CA 1
ATOM 518 C C . ALA A 1 69 ? 6.211 8.193 9.502 1.00 94.50 69 ALA A C 1
ATOM 520 O O . ALA A 1 69 ? 6.563 9.288 9.936 1.00 94.50 69 ALA A O 1
ATOM 521 N N . LYS A 1 70 ? 4.915 7.895 9.316 1.00 93.44 70 LYS A N 1
ATOM 522 C CA . LYS A 1 70 ? 3.800 8.834 9.558 1.00 93.44 70 LYS A CA 1
ATOM 523 C C . LYS A 1 70 ? 2.978 8.518 10.808 1.00 93.44 70 LYS A C 1
ATOM 525 O O . LYS A 1 70 ? 2.406 9.438 11.390 1.00 93.44 70 LYS A O 1
ATOM 530 N N . PHE A 1 71 ? 2.912 7.251 11.205 1.00 95.31 71 PHE A N 1
ATOM 531 C CA . PHE A 1 71 ? 2.118 6.753 12.324 1.00 95.31 71 PHE A CA 1
ATOM 532 C C . PHE A 1 71 ? 3.006 5.999 13.307 1.00 95.31 71 PHE A C 1
ATOM 534 O O . PHE A 1 71 ? 3.862 5.208 12.920 1.00 95.31 71 PHE A O 1
ATOM 541 N N . THR A 1 72 ? 2.764 6.202 14.597 1.00 92.06 72 THR A N 1
ATOM 542 C CA . THR A 1 72 ? 3.593 5.625 15.664 1.00 92.06 72 THR A CA 1
ATOM 543 C C . THR A 1 72 ? 3.229 4.179 16.001 1.00 92.06 72 THR A C 1
ATOM 545 O O . THR A 1 72 ? 4.058 3.450 16.539 1.00 92.06 72 THR A O 1
ATOM 548 N N . ARG A 1 73 ? 2.000 3.738 15.697 1.00 94.88 73 ARG A N 1
ATOM 549 C CA . ARG A 1 73 ? 1.438 2.460 16.171 1.00 94.88 73 ARG A CA 1
ATOM 550 C C . ARG A 1 73 ? 1.012 1.562 15.012 1.00 94.88 73 ARG A C 1
ATOM 552 O O . ARG A 1 73 ? -0.173 1.308 14.817 1.00 94.88 73 ARG A O 1
ATOM 559 N N . VAL A 1 74 ? 1.984 1.077 14.244 1.00 95.00 74 VAL A N 1
ATOM 560 C CA . VAL A 1 74 ? 1.740 0.197 13.090 1.00 95.00 74 VAL A CA 1
ATOM 561 C C . VAL A 1 74 ? 2.228 -1.220 13.387 1.00 95.00 74 VAL A C 1
ATOM 563 O O . VAL A 1 74 ? 3.427 -1.448 13.546 1.00 95.00 74 VAL A O 1
ATOM 566 N N . SER A 1 75 ? 1.304 -2.181 13.404 1.00 94.12 75 SER A N 1
ATOM 567 C CA . SER A 1 75 ? 1.592 -3.618 13.507 1.00 94.12 75 SER A CA 1
ATOM 568 C C . SER A 1 75 ? 1.387 -4.269 12.142 1.00 94.12 75 SER A C 1
ATOM 570 O O . SER A 1 75 ? 0.346 -4.058 11.531 1.00 94.12 75 SER A O 1
ATOM 572 N N . SER A 1 76 ? 2.345 -5.051 11.636 1.00 92.00 76 SER A N 1
ATOM 573 C CA . SER A 1 76 ? 2.241 -5.667 10.301 1.00 92.00 76 SER A CA 1
ATOM 574 C C . SER A 1 76 ? 2.137 -7.188 10.359 1.00 92.00 76 SER A C 1
ATOM 576 O O . SER A 1 76 ? 2.995 -7.811 10.983 1.00 92.00 76 SER A O 1
ATOM 578 N N . VAL A 1 77 ? 1.201 -7.777 9.612 1.00 89.56 77 VAL A N 1
ATOM 579 C CA . VAL A 1 77 ? 1.116 -9.227 9.371 1.00 89.56 77 VAL A CA 1
ATOM 580 C C . VAL A 1 77 ? 1.436 -9.509 7.904 1.00 89.56 77 VAL A C 1
ATOM 582 O O . VAL A 1 77 ? 0.776 -8.983 7.010 1.00 89.56 77 VAL A O 1
ATOM 585 N N . GLN A 1 78 ? 2.455 -10.333 7.646 1.00 79.88 78 GLN A N 1
ATOM 586 C CA . GLN A 1 78 ? 2.917 -10.655 6.283 1.00 79.88 78 GLN A CA 1
ATOM 587 C C . GLN A 1 78 ? 2.454 -12.029 5.782 1.00 79.88 78 GLN A C 1
ATOM 589 O O . GLN A 1 78 ? 2.754 -12.415 4.653 1.00 79.88 78 GLN A O 1
ATOM 594 N N . ASN A 1 79 ? 1.717 -12.773 6.605 1.00 76.31 79 ASN A N 1
ATOM 595 C CA . ASN A 1 79 ? 1.276 -14.113 6.257 1.00 76.31 79 ASN A CA 1
ATOM 596 C C . ASN A 1 79 ? 0.219 -14.061 5.145 1.00 76.31 79 ASN A C 1
ATOM 598 O O . ASN A 1 79 ? -0.781 -13.353 5.247 1.00 76.31 79 ASN A O 1
ATOM 602 N N . GLN A 1 80 ? 0.418 -14.860 4.091 1.00 71.25 80 GLN A N 1
ATOM 603 C CA . GLN A 1 80 ? -0.571 -15.019 3.011 1.00 71.25 80 GLN A CA 1
ATOM 604 C C . GLN A 1 80 ? -1.861 -15.705 3.489 1.00 71.25 80 GLN A C 1
ATOM 606 O O . GLN A 1 80 ? -2.893 -15.624 2.825 1.00 71.25 80 GLN A O 1
ATOM 611 N N . GLN A 1 81 ? -1.795 -16.383 4.634 1.00 81.81 81 GLN A N 1
ATOM 612 C CA . GLN A 1 81 ? -2.913 -17.012 5.317 1.00 81.81 81 GLN A CA 1
ATOM 613 C C . GLN A 1 81 ? -2.845 -16.621 6.791 1.00 81.81 81 GLN A C 1
ATOM 615 O O . GLN A 1 81 ? -1.832 -16.880 7.439 1.00 81.81 81 GLN A O 1
ATOM 620 N N . LEU A 1 82 ? -3.898 -15.984 7.302 1.00 83.88 82 LEU A N 1
ATOM 621 C CA . LEU A 1 82 ? -3.914 -15.496 8.676 1.00 83.88 82 LEU A CA 1
ATOM 622 C C . LEU A 1 82 ? -4.096 -16.671 9.632 1.00 83.88 82 LEU A C 1
ATOM 624 O O . LEU A 1 82 ? -5.003 -17.491 9.477 1.00 83.88 82 LEU A O 1
ATOM 628 N N . GLN A 1 83 ? -3.226 -16.743 10.629 1.00 88.06 83 GLN A N 1
ATOM 629 C CA . GLN A 1 83 ? -3.367 -17.669 11.743 1.00 88.06 83 GLN A CA 1
ATOM 630 C C . GLN A 1 83 ? -4.211 -17.042 12.857 1.00 88.06 83 GLN A C 1
ATOM 632 O O . GLN A 1 83 ? -4.447 -15.834 12.891 1.00 88.06 83 GLN A O 1
ATOM 637 N N . THR A 1 84 ? -4.631 -17.851 13.831 1.00 87.25 84 THR A N 1
ATOM 638 C CA . THR A 1 84 ? -5.412 -17.372 14.983 1.00 87.25 84 THR A CA 1
ATOM 639 C C . THR A 1 84 ? -4.714 -16.233 15.731 1.00 87.25 84 THR A C 1
ATOM 641 O O . THR A 1 84 ? -5.370 -15.268 16.119 1.00 87.25 84 THR A O 1
ATOM 644 N N . ALA A 1 85 ? -3.390 -16.311 15.895 1.00 88.94 85 ALA A N 1
ATOM 645 C CA . ALA A 1 85 ? -2.600 -15.262 16.538 1.00 88.94 85 ALA A CA 1
ATOM 646 C C . ALA A 1 85 ? -2.604 -13.950 15.731 1.00 88.94 85 ALA A C 1
ATOM 648 O O . ALA A 1 85 ? -2.749 -12.874 16.311 1.00 88.94 85 ALA A O 1
ATOM 649 N N . ASP A 1 86 ? -2.533 -14.036 14.398 1.00 91.62 86 ASP A N 1
ATOM 650 C CA . ASP A 1 86 ? -2.618 -12.868 13.516 1.00 91.62 86 ASP A CA 1
ATOM 651 C C . ASP A 1 86 ? -3.979 -12.177 13.661 1.00 91.62 86 ASP A C 1
ATOM 653 O O . ASP A 1 86 ? -4.058 -10.962 13.821 1.00 91.62 86 ASP A O 1
ATOM 657 N N . LEU A 1 87 ? -5.065 -12.957 13.674 1.00 89.62 87 LEU A N 1
ATOM 658 C CA . LEU A 1 87 ? -6.418 -12.429 13.857 1.00 89.62 87 LEU A CA 1
ATOM 659 C C . LEU A 1 87 ? -6.599 -11.782 15.234 1.00 89.62 87 LEU A C 1
ATOM 661 O O . LEU A 1 87 ? -7.243 -10.740 15.345 1.00 89.62 87 LEU A O 1
ATOM 665 N N . GLN A 1 88 ? -6.028 -12.369 16.288 1.00 91.25 88 GLN A N 1
ATOM 666 C CA . GLN A 1 88 ? -6.049 -11.779 17.628 1.00 91.25 88 GLN A CA 1
ATOM 667 C C . GLN A 1 88 ? -5.298 -10.445 17.672 1.00 91.25 88 GLN A C 1
ATOM 669 O O . GLN A 1 88 ? -5.812 -9.490 18.250 1.00 91.2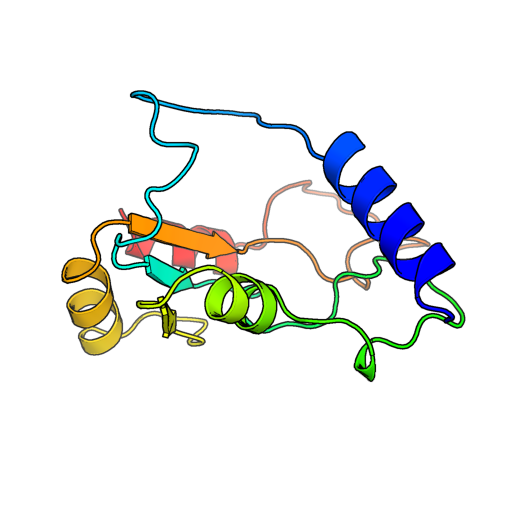5 88 GLN A O 1
ATOM 674 N N . LEU A 1 89 ? -4.131 -10.354 17.028 1.00 91.81 89 LEU A N 1
ATOM 675 C CA . LEU A 1 89 ? -3.371 -9.109 16.920 1.00 91.81 89 LEU A CA 1
ATOM 676 C C . LEU A 1 89 ? -4.161 -8.028 16.172 1.00 91.81 89 LEU A C 1
ATOM 678 O O . LEU A 1 89 ? -4.195 -6.877 16.610 1.00 91.81 89 LEU A O 1
ATOM 682 N N . LEU A 1 90 ? -4.807 -8.390 15.059 1.00 92.69 90 LEU A N 1
ATOM 683 C CA . LEU A 1 90 ? -5.584 -7.460 14.236 1.00 92.69 90 LEU A CA 1
ATOM 684 C C . LEU A 1 90 ? -6.829 -6.940 14.958 1.00 92.69 90 LEU A C 1
ATOM 686 O O . LEU A 1 90 ? -7.149 -5.763 14.830 1.00 92.69 90 LEU A O 1
ATOM 690 N N . LYS A 1 91 ? -7.475 -7.769 15.786 1.00 92.44 91 LYS A N 1
ATOM 691 C CA . LYS A 1 91 ? -8.610 -7.356 16.632 1.00 92.44 91 LYS A CA 1
ATOM 692 C C . LYS A 1 91 ? -8.249 -6.317 17.699 1.00 92.44 91 LYS A C 1
ATOM 694 O O . LYS A 1 91 ? -9.146 -5.679 18.235 1.00 92.44 91 LYS A O 1
ATOM 699 N N . GLN A 1 92 ? -6.969 -6.161 18.037 1.00 93.88 92 GLN A N 1
ATOM 700 C CA . GLN A 1 92 ? -6.499 -5.168 19.015 1.00 93.88 92 GLN A CA 1
ATOM 701 C C . GLN A 1 92 ? -6.189 -3.796 18.391 1.00 93.88 92 GLN A C 1
ATOM 703 O O . GLN A 1 92 ? -5.829 -2.859 19.119 1.00 93.88 92 GLN A O 1
ATOM 708 N N . GLN A 1 93 ? -6.262 -3.699 17.060 1.00 95.56 93 GLN A N 1
ATOM 709 C CA . GLN A 1 93 ? -6.013 -2.476 16.305 1.00 95.56 93 GLN A CA 1
ATOM 710 C C . GLN A 1 93 ? -7.310 -1.683 16.158 1.00 95.56 93 GLN A C 1
ATOM 712 O O . GLN A 1 93 ? -8.396 -2.257 16.132 1.00 95.56 93 GLN A O 1
ATOM 717 N N . ASP A 1 94 ? -7.185 -0.366 16.031 1.00 95.62 94 ASP A N 1
ATOM 718 C CA . ASP A 1 94 ? -8.338 0.514 15.844 1.00 95.62 94 ASP A CA 1
ATOM 719 C C . ASP A 1 94 ? -8.812 0.455 14.383 1.00 95.62 94 ASP A C 1
ATOM 721 O O . ASP A 1 94 ? -10.008 0.502 14.099 1.00 95.62 94 ASP A O 1
ATOM 725 N N . VAL A 1 95 ? -7.865 0.306 13.446 1.00 95.69 95 VAL A N 1
ATOM 726 C CA . VAL A 1 95 ? -8.130 0.170 12.010 1.00 95.69 95 VAL A CA 1
ATOM 727 C C . VAL A 1 95 ? -7.240 -0.896 11.374 1.00 95.69 95 VAL A C 1
ATOM 729 O O . VAL A 1 95 ? -6.093 -1.101 11.777 1.00 95.69 95 VAL A O 1
ATOM 732 N N . ILE A 1 96 ? -7.751 -1.547 10.328 1.00 95.31 96 ILE A N 1
ATOM 733 C CA . ILE A 1 96 ? -6.983 -2.472 9.489 1.00 95.31 96 ILE A CA 1
ATOM 734 C C . ILE A 1 96 ? -6.782 -1.830 8.116 1.00 95.31 96 ILE A C 1
ATOM 736 O O . ILE A 1 96 ? -7.746 -1.463 7.445 1.00 95.31 96 ILE A O 1
ATOM 740 N N . VAL A 1 97 ? -5.527 -1.730 7.681 1.00 95.56 97 VAL A N 1
ATOM 741 C CA . VAL A 1 97 ? -5.150 -1.301 6.331 1.00 95.56 97 VAL A CA 1
ATOM 742 C C . VAL A 1 97 ? -4.706 -2.535 5.553 1.00 95.56 97 VAL A C 1
ATOM 744 O O . VAL A 1 97 ? -3.646 -3.102 5.814 1.00 95.56 97 VAL A O 1
ATOM 747 N N . ALA A 1 98 ? -5.531 -2.963 4.599 1.00 94.31 98 ALA A N 1
ATOM 748 C CA . ALA A 1 98 ? -5.226 -4.082 3.714 1.00 94.31 98 ALA A CA 1
ATOM 749 C C . ALA A 1 98 ? -4.662 -3.573 2.378 1.00 94.31 98 ALA A C 1
ATOM 751 O O . ALA A 1 98 ? -5.381 -2.985 1.571 1.00 94.31 98 ALA A O 1
ATOM 752 N N . CYS A 1 99 ? -3.377 -3.818 2.134 1.00 94.12 99 CYS A N 1
ATOM 753 C CA . CYS A 1 99 ? -2.681 -3.458 0.902 1.00 94.12 99 CYS A CA 1
ATOM 754 C C . CYS A 1 99 ? -2.708 -4.638 -0.069 1.00 94.12 99 CYS A C 1
ATOM 756 O O . CYS A 1 99 ? -1.967 -5.612 0.102 1.00 94.12 99 CYS A O 1
ATOM 758 N N . LEU A 1 100 ? -3.570 -4.547 -1.082 1.00 91.88 100 LEU A N 1
ATOM 759 C CA . LEU A 1 100 ? -3.834 -5.618 -2.039 1.00 91.88 100 LEU A CA 1
ATOM 760 C C . LEU A 1 100 ? -3.663 -5.117 -3.466 1.00 91.88 100 LEU A C 1
ATOM 762 O O . LEU A 1 100 ? -3.980 -3.972 -3.773 1.00 91.88 100 LEU A O 1
ATOM 766 N N . GLY A 1 101 ? -3.216 -6.004 -4.343 1.00 90.44 101 GLY A N 1
ATOM 767 C CA . GLY A 1 101 ? -2.983 -5.673 -5.739 1.00 90.44 101 GLY A CA 1
ATOM 768 C C . GLY A 1 101 ? -2.405 -6.842 -6.519 1.00 90.44 101 GLY A C 1
ATOM 769 O O . GLY A 1 101 ? -2.282 -7.959 -5.999 1.00 90.44 101 GLY A O 1
ATOM 770 N N . LEU A 1 102 ? -2.056 -6.549 -7.766 1.00 90.62 102 LEU A N 1
ATOM 771 C CA . LEU A 1 102 ? -1.383 -7.442 -8.704 1.00 90.62 102 LEU A CA 1
ATOM 772 C C . LEU A 1 102 ? 0.099 -7.077 -8.794 1.00 90.62 102 LEU A C 1
ATOM 774 O O . LEU A 1 102 ? 0.433 -5.901 -8.665 1.00 90.62 102 LEU A O 1
ATOM 778 N N . SER A 1 103 ? 0.952 -8.064 -9.067 1.00 90.31 103 SER A N 1
ATOM 779 C CA . SER A 1 103 ? 2.360 -7.811 -9.386 1.00 90.31 103 SER A CA 1
ATOM 780 C C . SER A 1 103 ? 2.543 -7.142 -10.730 1.00 90.31 103 SER A C 1
ATOM 782 O O . SER A 1 103 ? 1.711 -7.277 -11.630 1.00 90.31 103 SER A O 1
ATOM 784 N N . ALA A 1 104 ? 3.672 -6.452 -10.893 1.00 90.94 104 ALA A N 1
ATOM 785 C CA . ALA A 1 104 ? 4.040 -5.848 -12.169 1.00 90.94 104 ALA A CA 1
ATOM 786 C C . ALA A 1 104 ? 4.108 -6.886 -13.306 1.00 90.94 104 ALA A C 1
ATOM 788 O O . ALA A 1 104 ? 3.886 -6.547 -14.462 1.00 90.94 104 ALA A O 1
ATOM 789 N N . GLN A 1 105 ? 4.360 -8.160 -12.986 1.00 88.62 105 GLN A N 1
ATOM 790 C CA . GLN A 1 105 ? 4.365 -9.272 -13.948 1.00 88.62 105 GLN A CA 1
ATOM 791 C C . GLN A 1 105 ? 2.963 -9.775 -14.324 1.00 88.62 105 GLN A C 1
ATOM 793 O O . GLN A 1 105 ? 2.813 -10.523 -15.283 1.00 88.62 105 GLN A O 1
ATOM 798 N N . GLN A 1 106 ? 1.933 -9.402 -13.565 1.00 88.50 106 GLN A N 1
ATOM 799 C CA . GLN A 1 106 ? 0.532 -9.732 -13.847 1.00 88.50 106 GLN A CA 1
ATOM 800 C C . GLN A 1 106 ? -0.168 -8.634 -14.666 1.00 88.50 106 GLN A C 1
ATOM 802 O O . GLN A 1 106 ? -1.384 -8.672 -14.843 1.00 88.50 106 GLN A O 1
ATOM 807 N N . SER A 1 107 ? 0.600 -7.653 -15.136 1.00 88.44 107 SER A N 1
ATOM 808 C CA . SER A 1 107 ? 0.177 -6.551 -15.994 1.00 88.44 107 SER A CA 1
ATOM 809 C C . SER A 1 107 ? 1.251 -6.302 -17.063 1.00 88.44 107 SER A C 1
ATOM 811 O O . SER A 1 107 ? 2.316 -6.926 -17.040 1.00 88.44 107 SER A O 1
ATOM 813 N N . GLY A 1 108 ? 0.976 -5.436 -18.035 1.00 90.31 108 GLY A N 1
ATOM 814 C CA . GLY A 1 108 ? 1.908 -5.098 -19.110 1.00 90.31 108 GLY A CA 1
ATOM 815 C C . GLY A 1 108 ? 1.744 -5.934 -20.383 1.00 90.31 108 GLY A C 1
ATOM 816 O O . GLY A 1 108 ? 0.640 -6.316 -20.766 1.00 90.31 108 GLY A O 1
ATOM 817 N N . GLU A 1 109 ? 2.848 -6.136 -21.100 1.00 94.25 109 GLU A N 1
ATOM 818 C CA . GLU A 1 109 ? 2.838 -6.772 -22.419 1.00 94.25 109 GLU A CA 1
ATOM 819 C C . GLU A 1 109 ? 2.585 -8.279 -22.324 1.00 94.25 109 GLU A C 1
ATOM 821 O O . GLU A 1 109 ? 3.184 -8.967 -21.502 1.00 94.25 109 GLU A O 1
ATOM 826 N N . ALA A 1 110 ? 1.703 -8.793 -23.187 1.00 93.19 110 ALA A N 1
ATOM 827 C CA . ALA A 1 110 ? 1.388 -10.219 -23.307 1.00 93.19 110 ALA A CA 1
ATOM 828 C C . ALA A 1 110 ? 0.876 -10.906 -22.017 1.00 93.19 110 ALA A C 1
ATOM 830 O O . ALA A 1 110 ? 0.870 -12.132 -21.924 1.00 93.19 110 ALA A O 1
ATOM 831 N N . THR A 1 111 ? 0.376 -10.143 -21.041 1.00 91.25 111 THR A N 1
ATOM 832 C CA . THR A 1 111 ? -0.165 -10.648 -19.763 1.00 91.25 111 THR A CA 1
ATOM 833 C C . THR A 1 111 ? -1.690 -10.505 -19.690 1.00 91.25 111 THR A C 1
ATOM 835 O O . THR A 1 111 ? -2.264 -10.027 -18.712 1.00 91.25 111 THR A O 1
ATOM 838 N N . SER A 1 112 ? -2.389 -10.921 -20.751 1.00 91.75 112 SER A N 1
ATOM 839 C CA . SER A 1 112 ? -3.849 -10.800 -20.845 1.00 91.75 112 SER A CA 1
ATOM 840 C C . SER A 1 112 ? -4.579 -11.617 -19.772 1.00 91.75 112 SER A C 1
ATOM 842 O O . SER A 1 112 ? -4.414 -12.833 -19.667 1.00 91.75 112 SER A O 1
ATOM 844 N N . MET A 1 113 ? -5.457 -10.958 -19.012 1.00 89.06 113 MET A N 1
ATOM 845 C CA . MET A 1 113 ? -6.317 -11.605 -18.021 1.00 89.06 113 MET A CA 1
ATOM 846 C C . MET A 1 113 ? -7.714 -11.854 -18.588 1.00 89.06 113 MET A C 1
ATOM 848 O O . MET A 1 113 ? -8.462 -10.919 -18.860 1.00 89.06 113 MET A O 1
ATOM 852 N N . THR A 1 114 ? -8.104 -13.125 -18.692 1.00 93.19 114 THR A N 1
ATOM 853 C CA . THR A 1 114 ? -9.471 -13.518 -19.091 1.00 93.19 114 THR A CA 1
ATOM 854 C C . THR A 1 114 ? -10.508 -13.246 -18.000 1.00 93.19 114 THR A C 1
ATOM 856 O O . THR A 1 114 ? -11.701 -13.190 -18.278 1.00 93.19 114 THR A O 1
ATOM 859 N N . HIS A 1 115 ? -10.054 -13.068 -16.756 1.00 89.56 115 HIS A N 1
ATOM 860 C CA . HIS A 1 115 ? -10.889 -12.811 -15.588 1.00 89.56 115 HIS A CA 1
ATOM 861 C C . HIS A 1 115 ? -10.291 -11.636 -14.800 1.00 89.56 115 HIS A C 1
ATOM 863 O O . HIS A 1 115 ? -9.352 -11.855 -14.032 1.00 89.56 115 HIS A O 1
ATOM 869 N N . PRO A 1 116 ? -10.799 -10.398 -14.963 1.00 87.56 116 PRO A N 1
ATOM 870 C CA . PRO A 1 116 ? -10.260 -9.200 -14.313 1.00 87.56 116 PRO A CA 1
ATOM 871 C C . PRO A 1 116 ? -10.700 -9.117 -12.840 1.00 87.56 116 PRO A C 1
ATOM 873 O O . PRO A 1 116 ? -11.376 -8.187 -12.408 1.00 87.56 116 PRO A O 1
ATOM 876 N N . GLN A 1 117 ? -10.361 -10.144 -12.065 1.00 88.88 117 GLN A N 1
ATOM 877 C CA . GLN A 1 117 ? -10.631 -10.252 -10.636 1.00 88.88 117 GLN A CA 1
ATOM 878 C C . GLN A 1 117 ? -9.310 -10.409 -9.888 1.00 88.88 117 GLN A C 1
ATOM 880 O O . GLN A 1 117 ? -8.336 -10.942 -10.419 1.00 88.88 117 GLN A O 1
ATOM 885 N N . LEU A 1 118 ? -9.287 -9.994 -8.621 1.00 85.69 118 LEU A N 1
ATOM 886 C CA . LEU A 1 118 ? -8.149 -10.296 -7.760 1.00 85.69 118 LEU A CA 1
ATOM 887 C C . LEU A 1 118 ? -7.935 -11.819 -7.665 1.00 85.69 118 LEU A C 1
ATOM 889 O O . LEU A 1 118 ? -8.913 -12.578 -7.653 1.00 85.69 118 LEU A O 1
ATOM 893 N N . PRO A 1 119 ? -6.679 -12.285 -7.532 1.00 86.12 119 PRO A N 1
ATOM 894 C CA . PRO A 1 119 ? -6.385 -13.702 -7.381 1.00 86.12 119 PRO A CA 1
ATOM 895 C C . PRO A 1 119 ? -7.200 -14.338 -6.250 1.00 86.12 119 PRO A C 1
ATOM 897 O O . PRO A 1 119 ? -7.374 -13.750 -5.179 1.00 86.12 119 PRO A O 1
ATOM 900 N N . ARG A 1 120 ? -7.660 -15.582 -6.448 1.00 85.62 120 ARG A N 1
ATOM 901 C CA . ARG A 1 120 ? -8.518 -16.291 -5.476 1.00 85.62 120 ARG A CA 1
ATOM 902 C C . ARG A 1 120 ? -7.929 -16.337 -4.063 1.00 85.62 120 ARG A C 1
ATOM 904 O O . ARG A 1 120 ? -8.681 -16.266 -3.097 1.00 85.62 120 ARG A O 1
ATOM 911 N N . ARG A 1 121 ? -6.599 -16.421 -3.940 1.00 83.31 121 ARG A N 1
ATOM 912 C CA . ARG A 1 121 ? -5.897 -16.379 -2.645 1.00 83.31 121 ARG A CA 1
ATOM 913 C C . ARG A 1 121 ? -6.123 -15.049 -1.922 1.00 83.31 121 ARG A C 1
ATOM 915 O O . ARG A 1 121 ? -6.484 -15.060 -0.754 1.00 83.31 121 ARG A O 1
ATOM 922 N N . THR A 1 122 ? -6.011 -13.929 -2.632 1.00 83.25 122 THR A N 1
ATOM 923 C CA . THR A 1 122 ? -6.267 -12.577 -2.113 1.00 83.25 122 THR A CA 1
ATOM 924 C C . THR A 1 122 ? -7.730 -12.395 -1.703 1.00 83.25 122 THR A C 1
ATOM 926 O O . THR A 1 122 ? -8.021 -11.848 -0.643 1.00 83.25 122 THR A O 1
ATOM 929 N N . ALA A 1 123 ? -8.667 -12.910 -2.504 1.00 83.69 123 ALA A N 1
ATOM 930 C CA . ALA A 1 123 ? -10.086 -12.887 -2.151 1.00 83.69 123 ALA A CA 1
ATOM 931 C C . ALA A 1 123 ? -10.388 -13.742 -0.904 1.00 83.69 123 ALA A C 1
ATOM 933 O O . ALA A 1 123 ? -11.146 -13.318 -0.036 1.00 83.69 123 ALA A O 1
ATOM 934 N N . GLY A 1 124 ? -9.784 -14.930 -0.794 1.00 84.94 124 GLY A N 1
ATOM 935 C CA . GLY A 1 124 ? -9.900 -15.794 0.384 1.00 84.94 124 GLY A CA 1
ATOM 936 C C . GLY A 1 124 ? -9.296 -15.167 1.641 1.00 84.94 124 GLY A C 1
ATOM 937 O O . GLY A 1 124 ? -9.904 -15.243 2.702 1.00 84.94 124 GLY A O 1
ATOM 938 N N . PHE A 1 125 ? -8.156 -14.490 1.503 1.00 86.75 125 PHE A N 1
ATOM 939 C CA . PHE A 1 125 ? -7.530 -13.701 2.563 1.00 86.75 125 PHE A CA 1
ATOM 940 C C . PHE A 1 125 ? -8.472 -12.607 3.088 1.00 86.75 125 PHE A C 1
ATOM 942 O O . PHE A 1 125 ? -8.688 -12.507 4.290 1.00 86.75 125 PHE A O 1
ATOM 949 N N . MET A 1 126 ? -9.119 -11.848 2.196 1.00 86.06 126 MET A N 1
ATOM 950 C CA . MET A 1 126 ? -10.072 -10.804 2.598 1.00 86.06 126 MET A CA 1
ATOM 951 C C . MET A 1 126 ? -11.285 -11.341 3.358 1.00 86.06 126 MET A C 1
ATOM 953 O O . MET A 1 126 ? -11.768 -10.678 4.269 1.00 86.06 126 MET A O 1
ATOM 957 N N . ARG A 1 127 ? -11.758 -12.549 3.030 1.00 87.38 127 ARG A N 1
ATOM 958 C CA . ARG A 1 127 ? -12.860 -13.185 3.770 1.00 87.38 127 ARG A CA 1
ATOM 959 C C . ARG A 1 127 ? -12.483 -13.555 5.205 1.00 87.38 127 ARG A C 1
ATOM 961 O O . ARG A 1 127 ? -13.378 -13.674 6.022 1.00 87.38 127 ARG A O 1
ATOM 968 N N . GLN A 1 128 ? -11.197 -13.738 5.516 1.00 85.19 128 GLN A N 1
ATOM 969 C CA . GLN A 1 128 ? -10.742 -14.022 6.886 1.00 85.19 128 GLN A CA 1
ATOM 970 C C . GLN A 1 128 ? -10.766 -12.775 7.788 1.00 85.19 128 GLN A C 1
ATOM 972 O O . GLN A 1 128 ? -10.673 -12.914 9.003 1.00 85.19 128 GLN A O 1
ATOM 977 N N . LEU A 1 129 ? -10.854 -11.574 7.202 1.00 84.31 129 LEU A N 1
ATOM 978 C CA . LEU A 1 129 ? -10.911 -10.295 7.922 1.00 84.31 129 LEU A CA 1
ATOM 979 C C . LEU A 1 129 ? -12.345 -9.818 8.209 1.00 84.31 129 LEU A C 1
ATOM 981 O O . LEU A 1 129 ? -12.506 -8.840 8.937 1.00 84.31 129 LEU A O 1
ATOM 985 N N . GLN A 1 130 ? -13.351 -10.455 7.600 1.00 74.75 130 GLN A N 1
ATOM 986 C CA . GLN A 1 130 ? -14.776 -10.183 7.827 1.00 74.75 130 GLN A CA 1
ATOM 987 C C . GLN A 1 130 ? -15.281 -10.948 9.049 1.00 74.75 130 GLN A C 1
ATOM 989 O O . GLN A 1 130 ? -16.100 -10.359 9.786 1.00 74.75 130 GLN A O 1
#

pLDDT: mean 91.86, std 5.16, range [71.12, 98.19]